Protein AF-A0A7S0U010-F1 (afdb_monomer_lite)

Structure (mmCIF, N/CA/C/O backbone):
data_AF-A0A7S0U010-F1
#
_entry.id   AF-A0A7S0U010-F1
#
loop_
_atom_site.group_PDB
_atom_site.id
_atom_site.type_symbol
_atom_site.label_atom_id
_atom_site.label_alt_id
_atom_site.label_comp_id
_atom_site.label_asym_id
_atom_site.label_entity_id
_atom_site.label_seq_id
_atom_site.pdbx_PDB_ins_code
_atom_site.Cartn_x
_atom_site.Cartn_y
_atom_site.Cartn_z
_atom_site.occupancy
_atom_site.B_iso_or_equiv
_atom_site.auth_seq_id
_atom_site.auth_comp_id
_atom_site.auth_asym_id
_atom_site.auth_atom_id
_atom_site.pdbx_PDB_model_num
ATOM 1 N N . GLY A 1 1 ? 48.429 -57.432 51.592 1.00 36.28 1 GLY A N 1
ATOM 2 C CA . GLY A 1 1 ? 49.571 -57.372 50.665 1.00 36.28 1 GLY A CA 1
ATOM 3 C C . GLY A 1 1 ? 49.463 -58.534 49.709 1.00 36.28 1 GLY A C 1
ATOM 4 O O . GLY A 1 1 ? 49.098 -59.611 50.158 1.00 36.28 1 GLY A O 1
ATOM 5 N N . GLY A 1 2 ? 49.712 -58.303 48.426 1.00 35.59 2 GLY A N 1
ATOM 6 C CA . GLY A 1 2 ? 49.646 -59.336 47.394 1.00 35.59 2 GLY A CA 1
ATOM 7 C C . GLY A 1 2 ? 49.390 -58.705 46.038 1.00 35.59 2 GLY A C 1
ATOM 8 O O . GLY A 1 2 ? 48.241 -58.527 45.657 1.00 35.59 2 GLY A O 1
ATOM 9 N N . GLU A 1 3 ? 50.471 -58.278 45.397 1.00 39.59 3 GLU A N 1
ATOM 10 C CA . GLU A 1 3 ? 50.516 -57.457 44.191 1.00 39.59 3 GLU A CA 1
ATOM 11 C C . GLU A 1 3 ? 50.076 -58.230 42.941 1.00 39.59 3 GLU A C 1
ATOM 13 O O . GLU A 1 3 ? 50.337 -59.424 42.789 1.00 39.59 3 GLU A O 1
ATOM 18 N N . GLY A 1 4 ? 49.368 -57.521 42.060 1.00 35.91 4 GLY A N 1
ATOM 19 C CA . GLY A 1 4 ? 48.800 -58.050 40.830 1.00 35.91 4 GLY A CA 1
ATOM 20 C C . GLY A 1 4 ? 49.820 -58.155 39.698 1.00 35.91 4 GLY A C 1
ATOM 21 O O . GLY A 1 4 ? 50.650 -57.277 39.488 1.00 35.91 4 GLY A O 1
ATOM 22 N N . THR A 1 5 ? 49.699 -59.228 38.929 1.00 46.06 5 THR A N 1
ATOM 23 C CA . THR A 1 5 ? 50.134 -59.308 37.527 1.00 46.06 5 THR A CA 1
ATOM 24 C C . THR A 1 5 ? 48.929 -58.966 36.650 1.00 46.06 5 THR A C 1
ATOM 26 O O . THR A 1 5 ? 47.799 -59.247 37.065 1.00 46.06 5 THR A O 1
ATOM 29 N N . PRO A 1 6 ? 49.106 -58.312 35.485 1.00 50.16 6 PRO A N 1
ATOM 30 C CA . PRO A 1 6 ? 49.258 -59.074 34.227 1.00 50.16 6 PRO A CA 1
ATOM 31 C C . PRO A 1 6 ? 50.138 -58.339 33.159 1.00 50.16 6 PRO A C 1
ATOM 33 O O . PRO A 1 6 ? 50.257 -57.123 33.194 1.00 50.16 6 PRO A O 1
ATOM 36 N N . ILE A 1 7 ? 50.970 -58.980 32.316 1.00 43.75 7 ILE A N 1
ATOM 37 C CA . ILE A 1 7 ? 50.743 -59.795 31.086 1.00 43.75 7 ILE A CA 1
ATOM 38 C C . ILE A 1 7 ? 51.233 -59.054 29.807 1.00 43.75 7 ILE A C 1
ATOM 40 O O . ILE A 1 7 ? 50.862 -57.916 29.555 1.00 43.75 7 ILE A O 1
ATOM 44 N N . LEU A 1 8 ? 51.992 -59.809 28.992 1.00 34.66 8 LEU A N 1
ATOM 45 C CA . LEU A 1 8 ? 52.259 -59.741 27.535 1.00 34.66 8 LEU A CA 1
ATOM 46 C C . LEU A 1 8 ? 53.030 -58.561 26.900 1.00 34.66 8 LEU A C 1
ATOM 48 O O 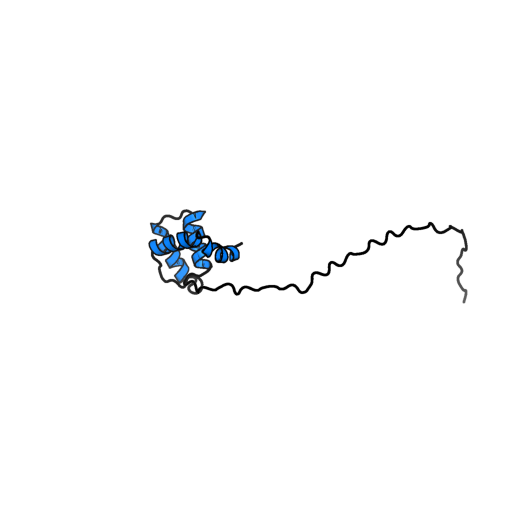. LEU A 1 8 ? 52.489 -57.514 26.568 1.00 34.66 8 LEU A O 1
ATOM 52 N N . HIS A 1 9 ? 54.272 -58.866 26.521 1.00 37.78 9 HIS A N 1
ATOM 53 C CA . HIS A 1 9 ? 54.963 -58.412 25.304 1.00 37.78 9 HIS A CA 1
ATOM 54 C C . HIS A 1 9 ? 55.102 -59.669 24.412 1.00 37.78 9 HIS A C 1
ATOM 56 O O . HIS A 1 9 ? 55.203 -60.764 24.954 1.00 37.78 9 HIS A O 1
ATOM 62 N N . GLN A 1 10 ? 55.125 -59.688 23.084 1.00 39.09 10 GLN A N 1
ATOM 63 C CA . GLN A 1 10 ? 55.278 -58.702 22.020 1.00 39.09 10 GLN A CA 1
ATOM 64 C C . GLN A 1 10 ? 54.933 -59.466 20.725 1.00 39.09 10 GLN A C 1
ATOM 66 O O . GLN A 1 10 ? 55.329 -60.622 20.578 1.00 39.09 10 GLN A O 1
ATOM 71 N N . ALA A 1 11 ? 54.261 -58.831 19.770 1.00 41.25 11 ALA A N 1
ATOM 72 C CA . ALA A 1 11 ? 54.282 -59.269 18.377 1.00 41.25 11 ALA A CA 1
ATOM 73 C C . ALA A 1 11 ? 54.508 -58.028 17.511 1.00 41.25 11 ALA A C 1
ATOM 75 O O . ALA A 1 11 ? 53.686 -57.113 17.483 1.00 41.25 11 ALA A O 1
ATOM 76 N N . GLU A 1 12 ? 55.676 -57.975 16.878 1.00 40.72 12 GLU A N 1
ATOM 77 C CA . GLU A 1 12 ? 56.089 -56.913 15.969 1.00 40.72 12 GLU A CA 1
ATOM 78 C C . GLU A 1 12 ? 55.143 -56.807 14.766 1.00 40.72 12 GLU A C 1
ATOM 80 O O . GLU A 1 12 ? 54.797 -57.797 14.123 1.00 40.72 12 GLU A O 1
ATOM 85 N N . SER A 1 13 ? 54.770 -55.580 14.410 1.00 45.56 13 SER A N 1
ATOM 86 C CA . SER A 1 13 ? 54.189 -55.254 13.108 1.00 45.56 13 SER A CA 1
ATOM 87 C C . SER A 1 13 ? 54.831 -53.965 12.605 1.00 45.56 13 SER A C 1
ATOM 89 O O . SER A 1 13 ? 54.788 -52.924 13.257 1.00 45.56 13 SER A O 1
ATOM 91 N N . LYS A 1 14 ? 55.501 -54.076 11.456 1.00 47.94 14 LYS A N 1
ATOM 92 C CA . LYS A 1 14 ? 56.252 -53.010 10.779 1.00 47.94 14 LYS A CA 1
ATOM 93 C C . LYS A 1 14 ? 55.309 -51.857 10.388 1.00 47.94 14 LYS A C 1
ATOM 95 O O . LYS A 1 14 ? 54.218 -52.138 9.892 1.00 47.94 14 LYS A O 1
ATOM 100 N N . PRO A 1 15 ? 55.705 -50.578 10.530 1.00 45.38 15 PRO A N 1
ATOM 101 C CA . PRO A 1 15 ? 54.828 -49.467 10.186 1.00 45.38 15 PRO A CA 1
ATOM 102 C C . PRO A 1 15 ? 54.731 -49.276 8.666 1.00 45.38 15 PRO A C 1
ATOM 104 O O . PRO A 1 15 ? 55.730 -49.144 7.954 1.00 45.38 15 PRO A O 1
ATOM 107 N N . VAL A 1 16 ? 53.490 -49.253 8.183 1.00 48.34 16 VAL A N 1
ATOM 108 C CA . VAL A 1 16 ? 53.094 -48.913 6.814 1.00 48.34 16 VAL A CA 1
ATOM 109 C C . VAL A 1 16 ? 53.415 -47.438 6.557 1.00 48.34 16 VAL A C 1
ATOM 111 O O . VAL A 1 16 ? 53.065 -46.565 7.350 1.00 48.34 16 VAL A O 1
ATOM 114 N N . LYS A 1 17 ? 54.084 -47.139 5.438 1.00 46.91 17 LYS A N 1
ATOM 115 C CA . LYS A 1 17 ? 54.326 -45.764 4.981 1.00 46.91 17 LYS A CA 1
ATOM 116 C C . LYS A 1 17 ? 52.993 -45.132 4.570 1.00 46.91 17 LYS A C 1
ATOM 118 O O . LYS A 1 17 ? 52.531 -45.337 3.452 1.00 46.91 17 LYS A O 1
ATOM 123 N N . HIS A 1 18 ? 52.378 -44.362 5.462 1.00 44.91 18 HIS A N 1
ATOM 124 C CA . HIS A 1 18 ? 51.249 -43.505 5.110 1.00 44.91 18 HIS A CA 1
ATOM 125 C C . HIS A 1 18 ? 51.753 -42.331 4.261 1.00 44.91 18 HIS A C 1
ATOM 127 O O . HIS A 1 18 ? 52.410 -41.421 4.765 1.00 44.91 18 HIS A O 1
ATOM 133 N N . HIS A 1 19 ? 51.433 -42.346 2.967 1.00 41.84 19 HIS A N 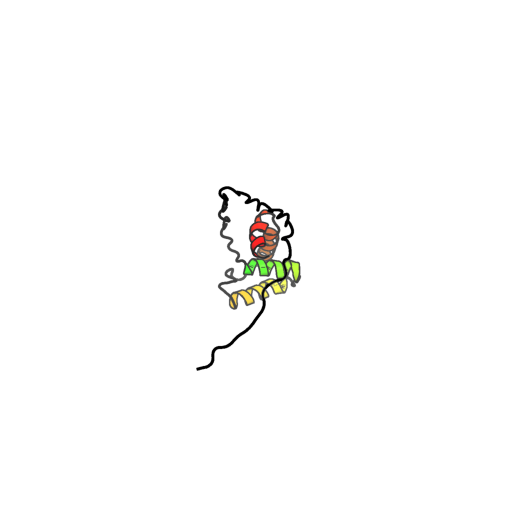1
ATOM 134 C CA . HIS A 1 19 ? 51.456 -41.155 2.122 1.00 41.84 19 HIS A CA 1
ATOM 135 C C . HIS A 1 19 ? 50.399 -40.179 2.664 1.00 41.84 19 HIS A C 1
ATOM 137 O O . HIS A 1 19 ? 49.222 -4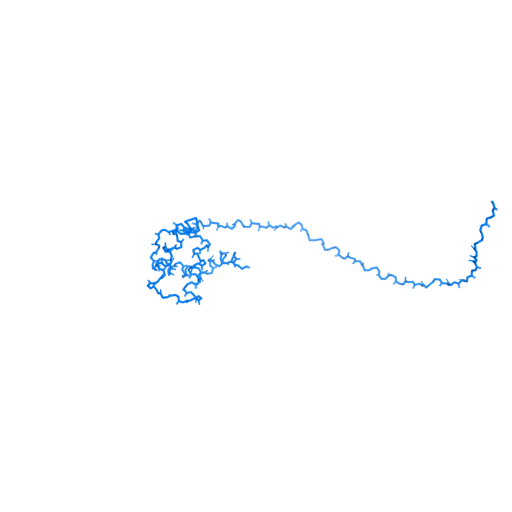0.263 2.326 1.00 41.84 19 HIS A O 1
ATOM 143 N N . HIS A 1 20 ? 50.806 -39.278 3.559 1.00 40.25 20 HIS A N 1
ATOM 144 C CA . HIS A 1 20 ? 50.004 -38.114 3.923 1.00 40.25 20 HIS A CA 1
ATOM 145 C C . HIS A 1 20 ? 50.063 -37.131 2.750 1.00 40.25 20 HIS A C 1
ATOM 147 O O . HIS A 1 20 ? 50.995 -36.333 2.629 1.00 40.25 20 HIS A O 1
ATOM 153 N N . SER A 1 21 ? 49.072 -37.204 1.863 1.00 45.06 21 SER A N 1
ATOM 154 C CA . SER A 1 21 ? 48.729 -36.088 0.986 1.00 45.06 21 SER A CA 1
ATOM 155 C C . SER A 1 21 ? 48.273 -34.942 1.882 1.00 45.06 21 SER A C 1
ATOM 157 O O . SER A 1 21 ? 47.129 -34.882 2.312 1.00 45.06 21 SER A O 1
ATOM 159 N N . ARG A 1 22 ? 49.216 -34.072 2.245 1.00 49.25 22 ARG A N 1
ATOM 160 C CA . ARG A 1 22 ? 48.955 -32.834 2.974 1.00 49.25 22 ARG A CA 1
ATOM 161 C C . ARG A 1 22 ? 48.204 -31.912 2.016 1.00 49.25 22 ARG A C 1
ATOM 163 O O . ARG A 1 22 ? 48.835 -31.191 1.243 1.00 49.25 22 ARG A O 1
ATOM 170 N N . GLU A 1 23 ? 46.876 -31.996 2.013 1.00 51.72 23 GLU A N 1
ATOM 171 C CA . GLU A 1 23 ? 46.017 -30.990 1.392 1.00 51.72 23 GLU A CA 1
ATOM 172 C C . GLU A 1 23 ? 46.390 -29.646 2.014 1.00 51.72 23 GLU A C 1
ATOM 174 O O . GLU A 1 23 ? 46.145 -29.373 3.186 1.00 51.72 23 GLU A O 1
ATOM 179 N N . ARG A 1 24 ? 47.129 -28.840 1.251 1.00 52.09 24 ARG A N 1
ATOM 180 C CA . ARG A 1 24 ? 47.420 -27.465 1.628 1.00 52.09 24 ARG A CA 1
ATOM 181 C C . ARG A 1 24 ? 46.097 -26.724 1.525 1.00 52.09 24 ARG A C 1
ATOM 183 O O . ARG A 1 24 ? 45.663 -26.439 0.410 1.00 52.09 24 ARG A O 1
ATOM 190 N N . GLU A 1 25 ? 45.475 -26.435 2.663 1.00 51.84 25 GLU A N 1
ATOM 191 C CA . GLU A 1 25 ? 44.412 -25.439 2.760 1.00 51.84 25 GLU A CA 1
ATOM 192 C C . GLU A 1 25 ? 44.922 -24.157 2.095 1.00 51.84 25 GLU A C 1
ATOM 194 O O . GLU A 1 25 ? 45.829 -23.479 2.584 1.00 51.84 25 GLU A O 1
ATOM 199 N N . LYS A 1 26 ? 44.408 -23.874 0.896 1.00 59.91 26 LYS A N 1
ATOM 200 C CA . LYS A 1 26 ? 44.671 -22.616 0.211 1.00 59.91 26 LYS A CA 1
ATOM 201 C C . LYS A 1 26 ? 43.837 -21.564 0.926 1.00 59.91 26 LYS A C 1
ATOM 203 O O . LYS A 1 26 ? 42.675 -21.371 0.590 1.00 59.91 26 LYS A O 1
ATOM 208 N N . HIS A 1 27 ? 44.426 -20.909 1.922 1.00 52.12 27 HIS A N 1
ATOM 209 C CA . HIS A 1 27 ? 43.903 -19.645 2.422 1.00 52.12 27 HIS A CA 1
ATOM 210 C C . HIS A 1 27 ? 43.862 -18.666 1.246 1.00 52.12 27 HIS A C 1
ATOM 212 O O . HIS A 1 27 ? 44.900 -18.273 0.713 1.00 52.12 27 HIS A O 1
ATOM 218 N N . ILE A 1 28 ? 42.654 -18.345 0.791 1.00 64.38 28 ILE A N 1
ATOM 219 C CA . ILE A 1 28 ? 42.438 -17.278 -0.177 1.00 64.38 28 ILE A CA 1
ATOM 220 C C . ILE A 1 28 ? 42.512 -15.984 0.626 1.00 64.38 28 ILE A C 1
ATOM 222 O O . ILE A 1 28 ? 41.631 -15.709 1.438 1.00 64.38 28 ILE A O 1
ATOM 226 N N . ASP A 1 29 ? 43.585 -15.224 0.427 1.00 57.59 29 ASP A N 1
ATOM 227 C CA . ASP A 1 29 ? 43.726 -13.883 0.984 1.00 57.59 29 ASP A CA 1
ATOM 228 C C . ASP A 1 29 ? 42.811 -12.941 0.191 1.00 57.59 29 ASP A C 1
ATOM 230 O O . ASP A 1 29 ? 43.183 -12.349 -0.825 1.00 57.59 29 ASP A O 1
ATOM 234 N N . LEU A 1 30 ? 41.541 -12.912 0.592 1.00 57.84 30 LEU A N 1
ATOM 235 C CA . LEU A 1 30 ? 40.589 -11.913 0.142 1.00 57.84 30 LEU A CA 1
ATOM 236 C C . LEU A 1 30 ? 40.991 -10.622 0.853 1.00 57.84 30 LEU A C 1
ATOM 238 O O . LEU A 1 30 ? 40.575 -10.394 1.987 1.00 57.84 30 LEU A O 1
ATOM 242 N N . GLY A 1 31 ? 41.854 -9.828 0.207 1.00 61.03 31 GLY A N 1
ATOM 243 C CA . GLY A 1 31 ? 42.294 -8.520 0.701 1.00 61.03 31 GLY A CA 1
ATOM 244 C C . GLY A 1 31 ? 41.125 -7.660 1.211 1.00 61.03 31 GLY A C 1
ATOM 245 O O . GLY A 1 31 ? 39.968 -7.981 0.942 1.00 61.03 31 GLY A O 1
ATOM 246 N N . PRO A 1 32 ? 41.400 -6.568 1.950 1.00 61.53 32 PRO A N 1
ATOM 247 C CA . PRO A 1 32 ? 40.406 -5.868 2.762 1.00 61.53 32 PRO A CA 1
ATOM 248 C C . PRO A 1 32 ? 39.101 -5.667 1.995 1.00 61.53 32 PRO A C 1
ATOM 250 O O . PRO A 1 32 ? 39.069 -4.982 0.968 1.00 61.53 32 PRO A O 1
ATOM 253 N N . LEU A 1 33 ? 38.046 -6.329 2.482 1.00 56.16 33 LEU A N 1
ATOM 254 C CA . LEU A 1 33 ? 36.722 -6.306 1.883 1.00 56.16 33 LEU A CA 1
ATOM 255 C C . LEU A 1 33 ? 36.232 -4.859 1.932 1.00 56.16 33 LEU A C 1
ATOM 257 O O . LEU A 1 33 ? 35.775 -4.373 2.965 1.00 56.16 33 LEU A O 1
ATOM 261 N N . ASN A 1 34 ? 36.388 -4.149 0.818 1.00 46.78 34 ASN A N 1
ATOM 262 C CA . ASN A 1 34 ? 35.944 -2.773 0.681 1.00 46.78 34 ASN A CA 1
ATOM 263 C C . ASN A 1 34 ? 34.430 -2.805 0.457 1.00 46.78 34 ASN A C 1
ATOM 265 O O . ASN A 1 34 ? 33.936 -2.685 -0.664 1.00 46.78 34 ASN A O 1
ATOM 269 N N . VAL A 1 35 ? 33.693 -3.061 1.540 1.00 51.81 35 VAL A N 1
ATOM 270 C CA . VAL A 1 35 ? 32.236 -2.989 1.559 1.00 51.81 35 VAL A CA 1
ATOM 271 C C . VAL A 1 35 ? 31.881 -1.518 1.412 1.00 51.81 35 VAL A C 1
ATOM 273 O O . VAL A 1 35 ? 31.900 -0.751 2.373 1.00 51.81 35 VAL A O 1
ATOM 276 N N . ARG A 1 36 ? 31.593 -1.104 0.179 1.00 48.19 36 ARG A N 1
ATOM 277 C CA . ARG A 1 36 ? 30.904 0.158 -0.063 1.00 48.19 36 ARG A CA 1
ATOM 278 C C . ARG A 1 36 ? 29.472 -0.038 0.407 1.00 48.19 36 ARG A C 1
ATOM 280 O O . ARG A 1 36 ? 28.649 -0.591 -0.313 1.00 48.19 36 ARG A O 1
ATOM 287 N N . ILE A 1 37 ? 29.215 0.356 1.648 1.00 54.91 37 ILE A N 1
ATOM 288 C CA . ILE A 1 37 ? 27.857 0.581 2.124 1.00 54.91 37 ILE A CA 1
ATOM 289 C C . ILE A 1 37 ? 27.410 1.848 1.403 1.00 54.91 37 ILE A C 1
ATOM 291 O O . ILE A 1 37 ? 27.705 2.959 1.836 1.00 54.91 37 ILE A O 1
ATOM 295 N N . GLU A 1 38 ? 26.803 1.683 0.232 1.00 47.22 38 GLU A N 1
ATOM 296 C CA . GLU A 1 38 ? 25.987 2.750 -0.327 1.00 47.22 38 GLU A CA 1
ATOM 297 C C . GLU A 1 38 ? 24.865 2.966 0.687 1.00 47.22 38 GLU A C 1
ATOM 299 O O . GLU A 1 38 ? 24.095 2.043 0.965 1.00 47.22 38 GLU A O 1
ATOM 304 N N . GLU A 1 39 ? 24.836 4.141 1.323 1.00 47.31 39 GLU A N 1
ATOM 305 C CA . GLU A 1 39 ? 23.674 4.562 2.095 1.00 47.31 39 GLU A CA 1
ATOM 306 C C . GLU A 1 39 ? 22.476 4.392 1.169 1.00 47.31 39 GLU A C 1
ATOM 308 O O . GLU A 1 39 ? 22.372 5.076 0.147 1.00 47.31 39 GLU A O 1
ATOM 313 N N . LEU A 1 40 ? 21.612 3.420 1.486 1.00 49.41 40 LEU A N 1
ATOM 314 C CA . LEU A 1 40 ? 20.302 3.317 0.869 1.00 49.41 40 LEU A CA 1
ATOM 315 C C . LEU A 1 40 ? 19.707 4.703 1.019 1.00 49.41 40 LEU A C 1
ATOM 317 O O . LEU A 1 40 ? 19.434 5.132 2.139 1.00 49.41 40 LEU A O 1
ATOM 321 N N . SER A 1 41 ? 19.598 5.418 -0.098 1.00 44.66 41 SER A N 1
ATOM 322 C CA . SER A 1 41 ? 18.921 6.694 -0.137 1.00 44.66 41 SER A CA 1
ATOM 323 C C . SER A 1 41 ? 17.504 6.400 0.317 1.00 44.66 41 SER A C 1
ATOM 325 O O . SER A 1 41 ? 16.664 5.923 -0.448 1.00 44.66 41 SER A O 1
ATOM 327 N N . VAL A 1 42 ? 17.263 6.620 1.609 1.00 51.41 42 VAL A N 1
ATOM 328 C CA . VAL A 1 42 ? 15.943 6.762 2.188 1.00 51.41 42 VAL A CA 1
ATOM 329 C C . VAL A 1 42 ? 15.454 8.084 1.620 1.00 51.41 42 VAL A C 1
ATOM 331 O O . VAL A 1 42 ? 15.407 9.102 2.301 1.00 51.41 42 VAL A O 1
ATOM 334 N N . ILE A 1 43 ? 15.147 8.097 0.321 1.00 51.28 43 ILE A N 1
ATOM 335 C CA . ILE A 1 43 ? 14.205 9.052 -0.229 1.00 51.28 43 ILE A CA 1
ATOM 336 C C . ILE A 1 43 ? 12.992 8.809 0.649 1.00 51.28 43 ILE A C 1
ATOM 338 O O . ILE A 1 43 ? 12.410 7.723 0.588 1.00 51.28 43 ILE A O 1
ATOM 342 N N . GLY A 1 44 ? 12.758 9.732 1.585 1.00 56.59 44 GLY A N 1
ATOM 343 C CA . GLY A 1 44 ? 11.746 9.626 2.623 1.00 56.59 44 GLY A CA 1
ATOM 344 C C . GLY A 1 44 ? 10.401 9.482 1.947 1.00 56.59 44 GLY A C 1
ATOM 345 O O . GLY A 1 44 ? 9.747 10.468 1.629 1.00 56.59 44 GLY A O 1
ATOM 346 N N . SER A 1 45 ? 10.044 8.243 1.630 1.00 69.06 45 SER A N 1
ATOM 347 C CA . SER A 1 45 ? 8.769 7.933 1.035 1.00 69.06 45 SER A CA 1
ATOM 348 C C . SER A 1 45 ? 7.754 8.221 2.118 1.00 69.06 45 SER A C 1
ATOM 350 O O . SER A 1 45 ? 7.867 7.708 3.228 1.00 69.06 45 SER A O 1
ATOM 352 N N . GLU A 1 46 ? 6.770 9.045 1.790 1.00 84.06 46 GLU A N 1
ATOM 353 C CA . GLU A 1 46 ? 5.622 9.264 2.666 1.00 84.06 46 GLU A CA 1
ATOM 354 C C . GLU A 1 46 ? 4.810 7.982 2.888 1.00 84.06 46 GLU A C 1
ATOM 356 O O . GLU A 1 46 ? 3.915 7.971 3.727 1.00 84.06 46 GLU A O 1
ATOM 361 N N . TRP A 1 47 ? 5.085 6.943 2.093 1.00 88.69 47 TRP A N 1
ATOM 362 C CA . TRP A 1 47 ? 4.486 5.628 2.206 1.00 88.69 47 TRP A CA 1
ATOM 363 C C . TRP A 1 47 ? 5.329 4.734 3.115 1.00 88.69 47 TRP A C 1
ATOM 365 O O . TRP A 1 47 ? 6.562 4.733 3.026 1.00 88.69 47 TRP A O 1
ATOM 375 N N . THR A 1 48 ? 4.689 3.940 3.964 1.00 89.25 48 THR A N 1
ATOM 376 C CA . THR A 1 48 ? 5.345 2.901 4.772 1.00 89.25 48 THR A CA 1
ATOM 377 C C . THR A 1 48 ? 5.506 1.599 3.988 1.00 89.25 48 THR A C 1
ATOM 379 O O . THR A 1 48 ? 4.994 1.439 2.878 1.00 89.25 48 THR A O 1
ATOM 382 N N . ILE A 1 49 ? 6.244 0.649 4.564 1.00 87.56 49 ILE A N 1
ATOM 383 C CA . ILE A 1 49 ? 6.377 -0.702 4.005 1.00 87.56 49 ILE A CA 1
ATOM 384 C C . ILE A 1 49 ? 5.014 -1.406 4.026 1.00 87.56 49 ILE A C 1
ATOM 386 O O . ILE A 1 49 ? 4.641 -2.083 3.070 1.00 87.56 49 ILE A O 1
ATOM 390 N N . GLU A 1 50 ? 4.243 -1.231 5.095 1.00 90.25 50 GLU A N 1
ATOM 391 C CA . GLU A 1 50 ? 2.922 -1.825 5.257 1.00 90.25 50 GLU A CA 1
ATOM 392 C C . GLU A 1 50 ? 1.917 -1.280 4.243 1.00 90.25 50 GLU A C 1
ATOM 394 O O . GLU A 1 50 ? 1.119 -2.050 3.703 1.00 90.25 50 GLU A O 1
ATOM 399 N N . GLU A 1 51 ? 1.973 0.015 3.935 1.00 92.12 51 GLU A N 1
ATOM 400 C CA . GLU A 1 51 ? 1.126 0.610 2.905 1.00 92.12 51 GLU A CA 1
ATOM 401 C C . GLU A 1 51 ? 1.509 0.108 1.503 1.00 92.12 51 GLU A C 1
ATOM 403 O O . GLU A 1 51 ? 0.625 -0.263 0.729 1.00 92.12 51 GLU A O 1
ATOM 408 N N . ASP A 1 52 ? 2.805 -0.013 1.196 1.00 90.94 52 ASP A N 1
ATOM 409 C CA . ASP A 1 52 ? 3.271 -0.599 -0.069 1.00 90.94 52 ASP A CA 1
ATOM 410 C C . ASP A 1 52 ? 2.801 -2.059 -0.215 1.00 90.94 52 ASP A C 1
ATOM 412 O O . ASP A 1 52 ? 2.261 -2.463 -1.249 1.00 90.94 52 ASP A O 1
ATOM 416 N N . MET A 1 53 ? 2.918 -2.845 0.859 1.00 89.44 53 MET A N 1
ATOM 417 C CA . MET A 1 53 ? 2.434 -4.227 0.909 1.00 89.44 53 MET A CA 1
ATOM 418 C C . MET A 1 53 ? 0.922 -4.325 0.754 1.00 89.44 53 MET A C 1
ATOM 420 O O . MET A 1 53 ? 0.417 -5.257 0.120 1.00 89.44 53 MET A O 1
ATOM 424 N N . PHE A 1 54 ? 0.180 -3.383 1.331 1.00 92.75 54 PHE A N 1
ATOM 425 C CA . PHE A 1 54 ? -1.260 -3.305 1.148 1.00 92.75 54 PHE A CA 1
ATOM 426 C C . PHE A 1 54 ? -1.605 -3.084 -0.325 1.00 92.75 54 PHE A C 1
ATOM 428 O O . PHE A 1 54 ? -2.436 -3.821 -0.863 1.00 92.75 54 PHE A O 1
ATOM 435 N N . VAL A 1 55 ? -0.954 -2.114 -0.966 1.00 91.81 55 VAL A N 1
ATOM 436 C CA . VAL A 1 55 ? -1.169 -1.746 -2.367 1.00 91.81 55 VAL A CA 1
ATOM 437 C C . VAL A 1 55 ? -0.887 -2.942 -3.284 1.00 91.81 55 VAL A C 1
ATOM 439 O O . VAL A 1 55 ? -1.777 -3.356 -4.029 1.00 91.81 55 VAL A O 1
ATOM 442 N N . ILE A 1 56 ? 0.277 -3.584 -3.141 1.00 90.19 56 ILE A N 1
ATOM 443 C CA . ILE A 1 56 ? 0.657 -4.790 -3.899 1.00 90.19 56 ILE A CA 1
ATOM 444 C C . ILE A 1 56 ? -0.361 -5.912 -3.686 1.00 90.19 56 ILE A C 1
ATOM 446 O O . ILE A 1 56 ? -0.927 -6.460 -4.633 1.00 90.19 56 ILE A O 1
ATOM 450 N N . ARG A 1 57 ? -0.669 -6.235 -2.424 1.00 90.44 57 ARG A N 1
ATOM 451 C CA . ARG A 1 57 ? -1.576 -7.341 -2.106 1.00 90.44 57 ARG A CA 1
ATOM 452 C C . ARG A 1 57 ? -2.965 -7.133 -2.702 1.00 90.44 57 ARG A C 1
ATOM 454 O O . ARG A 1 57 ? -3.563 -8.100 -3.161 1.00 90.44 57 ARG A O 1
ATOM 461 N N . HIS A 1 58 ? -3.513 -5.923 -2.655 1.00 91.38 58 HIS A N 1
ATOM 462 C CA . HIS A 1 58 ? -4.911 -5.701 -3.025 1.00 91.38 58 HIS A CA 1
ATOM 463 C C . HIS A 1 58 ? -5.102 -5.370 -4.504 1.00 91.38 58 HIS A C 1
ATOM 465 O O . HIS A 1 58 ? -6.167 -5.695 -5.026 1.00 91.38 58 HIS A O 1
ATOM 471 N N . LEU A 1 59 ? -4.113 -4.776 -5.176 1.00 88.44 59 LEU A N 1
ATOM 472 C CA . LEU A 1 59 ? -4.213 -4.425 -6.595 1.00 88.44 59 LEU A CA 1
ATOM 473 C C . LEU A 1 59 ? -3.605 -5.481 -7.526 1.00 88.44 59 LEU A C 1
ATOM 475 O O . LEU A 1 59 ? -4.148 -5.682 -8.608 1.00 88.44 59 LEU A O 1
ATOM 479 N N . GLU A 1 60 ? -2.570 -6.206 -7.099 1.00 86.62 60 GLU A N 1
ATOM 480 C CA . GLU A 1 60 ? -1.954 -7.274 -7.901 1.00 86.62 60 GLU A CA 1
ATOM 481 C C . GLU A 1 60 ? -2.483 -8.658 -7.521 1.00 86.62 60 GLU A C 1
ATOM 483 O O . GLU A 1 60 ? -3.025 -9.376 -8.357 1.00 86.62 60 GLU A O 1
ATOM 488 N N . VAL A 1 61 ? -2.358 -9.035 -6.243 1.00 83.88 61 VAL A N 1
ATOM 489 C CA . VAL A 1 61 ? -2.537 -10.435 -5.817 1.00 83.88 61 VAL A CA 1
ATOM 490 C C . VAL A 1 61 ? -4.006 -10.805 -5.615 1.00 83.88 61 VAL A C 1
ATOM 492 O O . VAL A 1 61 ? -4.487 -11.804 -6.141 1.00 83.88 61 VAL A O 1
ATOM 495 N N . LEU A 1 62 ? -4.727 -10.026 -4.808 1.00 84.12 62 LEU A N 1
ATOM 496 C CA . LEU A 1 62 ? -6.105 -10.326 -4.411 1.00 84.12 62 LEU A CA 1
ATOM 497 C C . LEU A 1 62 ? -7.152 -9.704 -5.339 1.00 84.12 62 LEU A C 1
ATOM 499 O O . LEU A 1 62 ? -8.333 -9.999 -5.162 1.00 84.12 62 LEU A O 1
ATOM 503 N N . ALA A 1 63 ? -6.744 -8.835 -6.274 1.00 82.25 63 ALA A N 1
ATOM 504 C CA . ALA A 1 63 ? -7.628 -8.111 -7.194 1.00 82.25 63 ALA A CA 1
ATOM 505 C C . ALA A 1 63 ? -8.901 -7.589 -6.494 1.00 82.25 63 ALA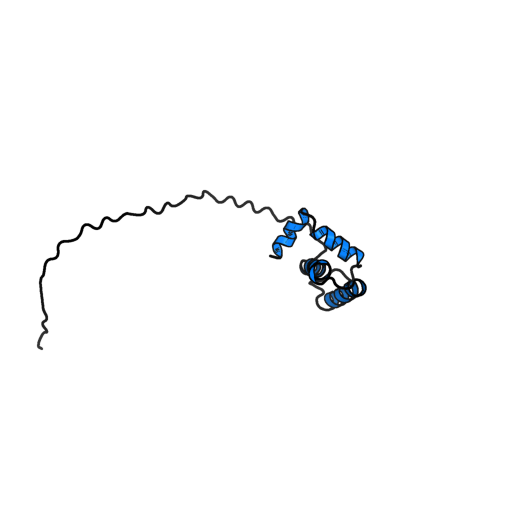 A C 1
ATOM 507 O O . ALA A 1 63 ? -10.041 -7.931 -6.821 1.00 82.25 63 ALA A O 1
ATOM 508 N N . THR A 1 64 ? -8.700 -6.797 -5.444 1.00 86.38 64 THR A N 1
ATOM 509 C CA . THR A 1 64 ? -9.775 -6.337 -4.567 1.00 86.38 64 THR A CA 1
ATOM 510 C C . THR A 1 64 ? -10.699 -5.382 -5.319 1.00 86.38 64 THR A C 1
ATOM 512 O O . THR A 1 64 ? -10.218 -4.476 -5.999 1.00 86.38 64 THR A O 1
ATOM 515 N N . PRO A 1 65 ? -12.035 -5.505 -5.178 1.00 85.50 65 PRO A N 1
ATOM 516 C CA . PRO A 1 65 ? -12.951 -4.564 -5.802 1.00 85.50 65 PRO A CA 1
ATOM 517 C C . PRO A 1 65 ? -12.639 -3.130 -5.379 1.00 85.50 65 PRO A C 1
ATOM 519 O O . PRO A 1 65 ? -12.637 -2.818 -4.190 1.00 85.50 65 PRO A O 1
ATOM 522 N N . VAL A 1 66 ? -12.466 -2.253 -6.364 1.00 78.06 66 VAL A N 1
ATOM 523 C CA . VAL A 1 66 ? -12.116 -0.834 -6.199 1.00 78.06 66 VAL A CA 1
ATOM 524 C C . VAL A 1 66 ? -12.937 -0.131 -5.110 1.00 78.06 66 VAL A C 1
ATOM 526 O O . VAL A 1 66 ? -12.382 0.506 -4.222 1.00 78.06 66 VAL A O 1
ATOM 529 N N . ARG A 1 67 ? -14.262 -0.337 -5.096 1.00 79.38 67 ARG A N 1
ATOM 530 C CA . ARG A 1 67 ? -15.187 0.269 -4.112 1.00 79.38 67 ARG A CA 1
ATOM 531 C C . ARG A 1 67 ? -14.931 -0.155 -2.655 1.00 79.38 67 ARG A C 1
ATOM 533 O O . ARG A 1 67 ? -15.531 0.395 -1.734 1.00 79.38 67 ARG A O 1
ATOM 540 N N . LYS A 1 68 ? -14.108 -1.183 -2.436 1.00 88.56 68 LYS A N 1
ATOM 541 C CA . LYS A 1 68 ? -13.741 -1.698 -1.113 1.00 88.56 68 LYS A CA 1
ATOM 542 C C . LYS A 1 68 ? -12.337 -1.279 -0.687 1.00 88.56 68 LYS A C 1
ATOM 544 O O . LYS A 1 68 ? -12.084 -1.320 0.509 1.00 88.56 68 LYS A O 1
ATOM 549 N N . LEU A 1 69 ? -11.455 -0.878 -1.606 1.00 89.75 69 LEU A N 1
ATOM 550 C CA . LEU A 1 69 ? -10.050 -0.584 -1.298 1.00 89.75 69 LEU A CA 1
ATOM 551 C C . LEU A 1 69 ? -9.901 0.566 -0.300 1.00 89.75 69 LEU A C 1
ATOM 553 O O . LEU A 1 69 ? -9.295 0.375 0.749 1.00 89.75 69 LEU A O 1
ATOM 557 N N . GLU A 1 70 ? -10.525 1.710 -0.574 1.00 90.69 70 GLU A N 1
ATOM 558 C CA . GLU A 1 70 ? -10.475 2.883 0.312 1.00 90.69 70 GLU A CA 1
ATOM 559 C C . GLU A 1 70 ? -11.054 2.557 1.698 1.00 90.69 70 GLU A C 1
ATOM 561 O O . GLU A 1 70 ? -10.469 2.878 2.729 1.00 90.69 70 GLU A O 1
ATOM 566 N N . ASN A 1 71 ? -12.172 1.824 1.734 1.00 91.44 71 ASN A N 1
ATOM 567 C CA . ASN A 1 71 ? -12.807 1.389 2.980 1.00 91.44 71 ASN A CA 1
ATOM 568 C C . ASN A 1 71 ? -11.935 0.405 3.778 1.00 91.44 71 ASN A C 1
ATOM 570 O O . ASN A 1 71 ? -11.886 0.471 5.006 1.00 91.44 71 ASN A O 1
ATOM 574 N N . LEU A 1 72 ? -11.260 -0.528 3.103 1.00 92.88 72 LEU A N 1
ATOM 575 C CA . LEU A 1 72 ? -10.338 -1.469 3.739 1.00 92.88 72 LEU A CA 1
ATOM 576 C C . LEU A 1 72 ? -9.132 -0.737 4.313 1.00 92.88 72 LEU A C 1
ATOM 578 O O . LEU A 1 72 ? -8.793 -0.958 5.475 1.00 92.88 72 LEU A O 1
ATOM 582 N N . TYR A 1 73 ? -8.557 0.176 3.537 1.00 93.25 73 TYR A N 1
ATOM 583 C CA . TYR A 1 73 ? -7.461 1.017 3.980 1.00 93.25 73 TYR A CA 1
ATOM 584 C C . TYR A 1 73 ? -7.858 1.832 5.215 1.00 93.25 73 TYR A C 1
ATOM 586 O O . TYR A 1 73 ? -7.191 1.772 6.244 1.00 93.25 73 TYR A O 1
ATOM 594 N N . ALA A 1 74 ? -8.994 2.533 5.162 1.00 92.00 74 ALA A N 1
ATOM 595 C CA . ALA A 1 74 ? -9.484 3.355 6.268 1.00 92.00 74 ALA A CA 1
ATOM 596 C C . ALA A 1 74 ? -9.739 2.545 7.551 1.00 92.00 74 ALA A C 1
ATOM 598 O O . ALA A 1 74 ? -9.626 3.061 8.662 1.00 92.00 74 ALA A O 1
ATOM 599 N N . ASN A 1 75 ? -10.099 1.266 7.423 1.00 93.19 75 ASN A N 1
ATOM 600 C CA . ASN A 1 75 ? -10.238 0.378 8.573 1.00 93.19 75 ASN A CA 1
ATOM 601 C C . ASN A 1 75 ? -8.883 -0.062 9.140 1.00 93.19 75 ASN A C 1
ATOM 603 O O . ASN A 1 75 ? -8.773 -0.245 10.352 1.00 93.19 75 ASN A O 1
ATOM 607 N N . LEU A 1 76 ? -7.872 -0.252 8.291 1.00 92.00 76 LEU A N 1
ATOM 608 C CA . LEU A 1 76 ? -6.518 -0.608 8.714 1.00 92.00 76 LEU A CA 1
ATOM 609 C C . LEU A 1 76 ? -5.815 0.571 9.382 1.00 92.00 76 LEU A C 1
ATOM 611 O O . LEU A 1 76 ? -5.282 0.387 10.474 1.00 92.00 76 LEU A O 1
ATOM 615 N N . SER A 1 77 ? -5.924 1.780 8.828 1.00 93.25 77 SER A N 1
ATOM 616 C CA . SER A 1 77 ? -5.334 2.985 9.425 1.00 93.25 77 SER A CA 1
ATOM 617 C C . SER A 1 77 ? -5.891 3.307 10.806 1.00 93.25 77 SER A C 1
ATOM 619 O O . SER A 1 77 ? -5.152 3.705 11.698 1.00 93.25 77 SER A O 1
ATOM 621 N N . LYS A 1 78 ? -7.174 3.023 11.053 1.00 92.69 78 LYS A N 1
ATOM 622 C CA . LYS A 1 78 ? -7.764 3.130 12.398 1.00 92.69 78 LYS A CA 1
ATOM 623 C C . LYS A 1 78 ? -7.219 2.099 13.387 1.00 92.69 78 LYS A C 1
ATOM 625 O O . LYS A 1 78 ? -7.163 2.377 14.580 1.00 92.69 78 LYS A O 1
ATOM 630 N N . LYS A 1 79 ? -6.887 0.893 12.918 1.00 92.69 79 LYS A N 1
ATOM 631 C CA . LYS A 1 79 ? -6.396 -0.201 13.772 1.00 92.69 79 LYS A CA 1
ATOM 632 C C . LYS A 1 79 ? -4.897 -0.105 14.030 1.00 92.69 79 LYS A C 1
ATOM 634 O O . LYS A 1 79 ? -4.451 -0.528 15.090 1.00 92.69 79 LYS A O 1
ATOM 639 N N . GLN A 1 80 ? -4.139 0.394 13.057 1.00 92.19 80 GLN A N 1
ATOM 640 C CA . GLN A 1 80 ? -2.680 0.464 13.088 1.00 92.19 80 GLN A CA 1
ATOM 641 C C . GLN A 1 80 ? -2.198 1.816 12.529 1.00 92.19 80 GLN A C 1
ATOM 643 O O . GLN A 1 80 ? -1.640 1.856 11.433 1.00 92.19 80 GLN A O 1
ATOM 648 N N . PRO A 1 81 ? -2.405 2.927 13.261 1.00 90.00 81 PRO A N 1
ATOM 649 C CA . PRO A 1 81 ? -2.075 4.268 12.768 1.00 90.00 81 PRO A CA 1
ATOM 650 C C . PRO A 1 81 ? -0.585 4.462 12.462 1.00 90.00 81 PRO A C 1
ATOM 652 O O . PRO A 1 81 ? -0.241 5.171 11.529 1.00 90.00 81 PRO A O 1
ATOM 655 N N . GLU A 1 82 ? 0.288 3.797 13.223 1.00 89.12 82 GLU A N 1
ATOM 656 C CA . GLU A 1 82 ? 1.748 3.837 13.045 1.00 89.12 82 GLU A CA 1
ATOM 657 C C . GLU A 1 82 ? 2.188 3.185 11.721 1.00 89.12 82 GLU A C 1
ATOM 659 O O . GLU A 1 82 ? 3.117 3.647 11.069 1.00 89.12 82 GLU A O 1
ATOM 664 N N . ALA A 1 83 ? 1.506 2.108 11.317 1.00 87.12 83 ALA A N 1
ATOM 665 C CA . ALA A 1 83 ? 1.821 1.356 10.102 1.00 87.12 83 ALA A CA 1
ATOM 666 C C . ALA A 1 83 ? 1.157 1.949 8.852 1.00 87.12 83 ALA A C 1
ATOM 668 O O . ALA A 1 83 ? 1.654 1.767 7.748 1.00 87.12 83 ALA A O 1
ATOM 669 N N . TYR A 1 84 ? 0.041 2.656 9.021 1.00 91.62 84 TYR A N 1
ATOM 670 C CA . TYR A 1 84 ? -0.722 3.284 7.941 1.00 91.62 84 TYR A CA 1
ATOM 671 C C . TYR A 1 84 ? -0.939 4.773 8.257 1.00 91.62 84 TYR A C 1
ATOM 673 O O . TYR A 1 84 ? -2.073 5.181 8.548 1.00 91.62 84 TYR A O 1
ATOM 681 N N . PRO A 1 85 ? 0.138 5.581 8.261 1.00 88.81 85 PRO A N 1
ATOM 682 C CA . PRO A 1 85 ? 0.084 6.992 8.623 1.00 88.81 85 PRO A CA 1
ATOM 683 C C . PRO A 1 85 ? -0.700 7.847 7.622 1.00 88.81 85 PRO A C 1
ATOM 685 O O . PRO A 1 85 ? -1.235 8.889 8.014 1.00 88.81 85 PRO A O 1
ATOM 688 N N . LYS A 1 86 ? -0.819 7.446 6.345 1.00 88.56 86 LYS A N 1
ATOM 689 C CA . LYS A 1 86 ? -1.651 8.194 5.391 1.00 88.56 86 LYS A CA 1
ATOM 690 C C . LYS A 1 86 ? -3.123 8.053 5.763 1.00 88.56 86 LYS A C 1
ATOM 692 O O . LYS A 1 86 ? -3.676 6.961 5.847 1.00 88.56 86 LYS A O 1
ATOM 697 N N . THR A 1 87 ? -3.802 9.173 5.981 1.00 81.06 87 THR A N 1
ATOM 698 C CA . THR A 1 87 ? -5.204 9.174 6.401 1.00 81.06 87 THR A CA 1
ATOM 699 C C . THR A 1 87 ? -6.137 9.185 5.191 1.00 81.06 87 THR A C 1
ATOM 701 O O . THR A 1 87 ? -6.410 10.222 4.604 1.00 81.06 87 THR A O 1
ATOM 704 N N . SER A 1 88 ? -6.697 8.019 4.861 1.00 84.31 88 SER A N 1
ATOM 705 C CA . SER A 1 88 ? -7.701 7.849 3.790 1.00 84.31 88 SER A CA 1
ATOM 706 C C . SER A 1 88 ? -7.210 8.263 2.389 1.00 84.31 88 SER A C 1
ATOM 708 O O . SER A 1 88 ? -7.843 9.114 1.763 1.00 84.31 88 SER A O 1
ATOM 710 N N . PRO A 1 89 ? -6.113 7.669 1.879 1.00 90.31 89 PRO A N 1
ATOM 711 C CA . PRO A 1 89 ? -5.692 7.887 0.502 1.00 90.31 89 PRO A CA 1
ATOM 712 C C . PRO A 1 89 ? -6.814 7.493 -0.461 1.00 90.31 89 PRO A C 1
ATOM 714 O O . PRO A 1 89 ? -7.511 6.490 -0.265 1.00 90.31 89 PRO A O 1
ATOM 717 N N . SER A 1 90 ? -6.973 8.292 -1.507 1.00 92.12 90 SER A N 1
ATOM 718 C CA . SER A 1 90 ? -7.900 8.007 -2.593 1.00 92.12 90 SER A CA 1
ATOM 719 C C . SER A 1 90 ? -7.457 6.776 -3.380 1.00 92.12 90 SER A C 1
ATOM 721 O O . SER A 1 90 ? -6.279 6.413 -3.417 1.00 92.12 90 SER A O 1
ATOM 723 N N . LEU A 1 91 ? -8.395 6.154 -4.092 1.00 91.19 91 LEU A N 1
ATOM 724 C CA . LEU A 1 91 ? -8.068 5.088 -5.036 1.00 91.19 91 LEU A CA 1
ATOM 725 C C . LEU A 1 91 ? -6.982 5.514 -6.034 1.00 91.19 91 LEU A C 1
ATOM 727 O O . LEU A 1 91 ? -6.099 4.718 -6.339 1.00 91.19 91 LEU A O 1
ATOM 731 N N . HIS A 1 92 ? -7.047 6.752 -6.527 1.00 91.94 92 HIS A N 1
ATOM 732 C CA . HIS A 1 92 ? -6.071 7.279 -7.477 1.00 91.94 92 HIS A CA 1
ATOM 733 C C . HIS A 1 92 ? -4.659 7.295 -6.877 1.00 91.94 92 HIS A C 1
ATOM 735 O O . HIS A 1 92 ? -3.707 6.913 -7.545 1.00 91.94 92 HIS A O 1
ATOM 741 N N . GLU A 1 93 ? -4.513 7.675 -5.605 1.00 92.25 93 GLU A N 1
ATOM 742 C CA . GLU A 1 93 ? -3.222 7.628 -4.907 1.00 92.25 93 GLU A CA 1
ATOM 743 C C . GLU A 1 93 ? -2.728 6.194 -4.700 1.00 92.25 93 GLU A C 1
ATOM 745 O O . GLU A 1 93 ? -1.549 5.923 -4.905 1.00 92.25 93 GLU A O 1
ATOM 750 N N . LEU A 1 94 ? -3.618 5.261 -4.347 1.00 92.31 94 LEU A N 1
ATOM 751 C CA . LEU A 1 94 ? -3.265 3.844 -4.206 1.00 92.31 94 LEU A CA 1
ATOM 752 C C . LEU A 1 94 ? -2.814 3.235 -5.543 1.00 92.31 94 LEU A C 1
ATOM 754 O O . LEU A 1 94 ? -1.873 2.448 -5.575 1.00 92.31 94 LEU A O 1
ATOM 758 N N . GLN A 1 95 ? -3.469 3.604 -6.646 1.00 91.56 95 GLN A N 1
ATOM 759 C CA . GLN A 1 95 ? -3.106 3.165 -7.996 1.00 91.56 95 GLN A CA 1
ATOM 760 C C . GLN A 1 95 ? -1.805 3.808 -8.476 1.00 91.56 95 GLN A C 1
ATOM 762 O O . GLN A 1 95 ? -0.930 3.099 -8.960 1.00 91.56 95 GLN A O 1
ATOM 767 N N . GLY A 1 96 ? -1.633 5.116 -8.276 1.00 92.00 96 GLY A N 1
ATOM 768 C CA . GLY A 1 96 ? -0.379 5.797 -8.598 1.00 92.00 96 GLY A CA 1
ATOM 769 C C . GLY A 1 96 ? 0.789 5.198 -7.821 1.00 92.00 96 GLY A C 1
ATOM 770 O O . GLY A 1 96 ? 1.835 4.903 -8.392 1.00 92.00 96 GLY A O 1
ATOM 771 N N . ARG A 1 97 ? 0.577 4.888 -6.536 1.00 91.44 97 ARG A N 1
ATOM 772 C CA . ARG A 1 97 ? 1.589 4.201 -5.737 1.00 91.44 97 ARG A CA 1
ATOM 773 C C . ARG A 1 97 ? 1.888 2.798 -6.258 1.00 91.44 97 ARG A C 1
ATOM 775 O O . ARG A 1 97 ? 3.045 2.393 -6.286 1.00 91.44 97 ARG A O 1
ATOM 782 N N . PHE A 1 98 ? 0.871 2.056 -6.684 1.00 90.44 98 PHE A N 1
ATOM 783 C CA . PHE A 1 98 ? 1.064 0.743 -7.295 1.00 90.44 98 PHE A CA 1
ATOM 784 C C . PHE A 1 98 ? 1.953 0.824 -8.537 1.00 90.44 98 PHE A C 1
ATOM 786 O O . PHE A 1 98 ? 2.903 0.054 -8.653 1.00 90.44 98 PHE A O 1
ATOM 793 N N . GLU A 1 99 ? 1.689 1.780 -9.425 1.00 90.06 99 GLU A N 1
ATOM 794 C CA . GLU A 1 99 ? 2.487 2.017 -10.630 1.00 90.06 99 GLU A CA 1
ATOM 795 C C . GLU A 1 99 ? 3.931 2.409 -10.290 1.00 90.06 99 GLU A C 1
ATOM 797 O O . GLU A 1 99 ? 4.865 1.850 -10.864 1.00 90.06 99 GLU A O 1
ATOM 802 N N . GLU A 1 100 ? 4.132 3.291 -9.304 1.00 89.44 100 GLU A N 1
ATOM 803 C CA . GLU A 1 100 ? 5.464 3.669 -8.816 1.00 89.44 100 GLU A CA 1
ATOM 804 C C . GLU A 1 100 ? 6.269 2.464 -8.324 1.00 89.44 100 GLU A C 1
ATOM 806 O O . GLU A 1 100 ? 7.453 2.354 -8.633 1.00 89.44 100 GLU A O 1
ATOM 811 N N . LEU A 1 101 ? 5.642 1.544 -7.583 1.00 87.06 101 LEU A N 1
ATOM 812 C CA . LEU A 1 101 ? 6.311 0.350 -7.058 1.00 87.06 101 LEU A CA 1
ATOM 813 C C . LEU A 1 101 ? 6.784 -0.602 -8.169 1.00 87.06 101 LEU A C 1
ATOM 815 O O . LEU A 1 101 ? 7.705 -1.383 -7.942 1.00 87.06 101 LEU A O 1
ATOM 819 N N . HIS A 1 102 ? 6.214 -0.515 -9.372 1.00 83.94 102 HIS A N 1
ATOM 820 C CA . HIS A 1 102 ? 6.632 -1.309 -10.532 1.00 83.94 102 HIS A CA 1
ATOM 821 C C . HIS A 1 102 ? 7.782 -0.673 -11.321 1.00 83.94 102 HIS A C 1
ATOM 823 O O . HIS A 1 102 ? 8.330 -1.309 -12.227 1.00 83.94 102 HIS A O 1
ATOM 829 N N . LEU A 1 103 ? 8.170 0.562 -10.993 1.00 84.00 103 LEU A N 1
ATOM 830 C CA . LEU A 1 103 ? 9.305 1.214 -11.629 1.00 84.00 103 LEU A CA 1
ATOM 831 C C . LEU A 1 103 ? 10.624 0.553 -11.184 1.00 84.00 103 LEU A C 1
ATOM 833 O O . LEU A 1 103 ? 10.789 0.229 -10.001 1.00 84.00 103 LEU A O 1
ATOM 837 N N . PRO A 1 104 ? 11.600 0.370 -12.095 1.00 69.38 104 PRO A N 1
ATOM 838 C CA . PRO A 1 104 ? 12.900 -0.222 -11.771 1.00 69.38 104 PRO A CA 1
ATOM 839 C C . PRO A 1 104 ? 13.619 0.450 -10.591 1.00 69.38 104 PRO A C 1
ATOM 841 O O . PRO A 1 104 ? 14.326 -0.212 -9.833 1.00 69.38 104 PRO A O 1
ATOM 844 N N . GLU A 1 105 ? 13.417 1.753 -10.408 1.00 69.00 105 GLU A N 1
ATOM 845 C CA . GLU A 1 105 ? 13.991 2.558 -9.332 1.00 69.00 105 GLU A CA 1
ATOM 846 C C . GLU A 1 105 ? 13.371 2.235 -7.961 1.00 69.00 105 GLU A C 1
ATOM 848 O O . GLU A 1 105 ? 14.064 2.261 -6.943 1.00 69.00 105 GLU A O 1
ATOM 853 N N . ALA A 1 106 ? 12.089 1.857 -7.921 1.00 67.38 106 ALA A N 1
ATOM 854 C CA . ALA A 1 106 ? 11.395 1.441 -6.700 1.00 67.38 106 ALA A CA 1
ATOM 855 C C . ALA A 1 106 ? 11.710 -0.011 -6.300 1.00 67.38 106 ALA A C 1
ATOM 857 O O . ALA A 1 106 ? 11.512 -0.402 -5.145 1.00 67.38 106 ALA A O 1
ATOM 858 N N . ALA A 1 107 ? 12.290 -0.802 -7.210 1.00 62.12 107 ALA A N 1
ATOM 859 C CA . ALA A 1 107 ? 12.657 -2.192 -6.953 1.00 62.12 107 ALA A CA 1
ATOM 860 C C . ALA A 1 107 ? 13.655 -2.345 -5.790 1.00 62.12 107 ALA A C 1
ATOM 862 O O . ALA A 1 107 ? 13.661 -3.375 -5.121 1.00 62.12 107 ALA A O 1
ATOM 863 N N . ALA A 1 108 ? 14.480 -1.331 -5.499 1.00 63.34 108 ALA A N 1
ATOM 864 C CA . ALA A 1 108 ? 15.379 -1.345 -4.341 1.00 63.34 108 ALA A CA 1
ATOM 865 C C . ALA A 1 108 ? 14.621 -1.406 -3.004 1.00 63.34 108 ALA A C 1
ATOM 867 O O . ALA A 1 108 ? 15.071 -2.062 -2.068 1.00 63.34 108 ALA A O 1
ATOM 868 N N . ARG A 1 109 ? 13.445 -0.776 -2.935 1.00 66.19 109 ARG A N 1
ATOM 869 C CA . ARG A 1 109 ? 12.576 -0.786 -1.758 1.00 66.19 109 ARG A CA 1
ATOM 870 C C . ARG A 1 109 ? 11.808 -2.099 -1.639 1.00 66.19 109 ARG A C 1
ATOM 872 O O . ARG A 1 109 ? 11.686 -2.635 -0.544 1.00 66.19 109 ARG A O 1
ATOM 879 N N . LEU A 1 110 ? 11.377 -2.663 -2.767 1.00 65.56 110 LEU A N 1
ATOM 880 C CA . LEU A 1 110 ? 10.725 -3.975 -2.797 1.00 65.56 110 LEU A CA 1
ATOM 881 C C . LEU A 1 110 ? 11.673 -5.133 -2.467 1.00 65.56 110 LEU A C 1
ATOM 883 O O . LEU A 1 110 ? 11.233 -6.143 -1.934 1.00 65.56 110 LEU A O 1
ATOM 887 N N . LYS A 1 111 ? 12.981 -4.991 -2.713 1.00 62.09 111 LYS A N 1
ATOM 888 C CA . LYS A 1 111 ? 13.989 -5.980 -2.291 1.00 62.09 111 LYS A CA 1
ATOM 889 C C . LYS A 1 111 ? 14.078 -6.163 -0.771 1.00 62.09 111 LYS A C 1
ATOM 891 O O . LYS A 1 111 ? 14.659 -7.146 -0.342 1.00 62.09 111 LYS A O 1
ATOM 896 N N . LEU A 1 112 ? 13.519 -5.252 0.031 1.00 58.12 112 LEU A N 1
ATOM 897 C CA . LEU A 1 112 ? 13.408 -5.412 1.488 1.00 58.12 112 LEU A CA 1
ATOM 898 C C . LEU A 1 112 ? 12.225 -6.307 1.906 1.00 58.12 112 LEU A C 1
ATOM 900 O O . LEU A 1 112 ? 12.072 -6.594 3.090 1.00 58.12 112 LEU A O 1
ATOM 904 N N . LEU A 1 113 ? 11.372 -6.709 0.958 1.00 55.25 113 LEU A N 1
ATOM 905 C CA . LEU A 1 113 ? 10.162 -7.503 1.197 1.00 55.25 113 LEU A CA 1
ATOM 906 C C . LEU A 1 113 ? 10.351 -9.009 0.935 1.00 55.25 113 LEU A C 1
ATOM 908 O O . LEU A 1 113 ? 9.418 -9.779 1.172 1.00 55.25 113 LEU A O 1
ATOM 912 N N . VAL A 1 114 ? 11.523 -9.417 0.433 1.00 48.28 114 VAL A N 1
ATOM 913 C CA . VAL A 1 114 ? 11.922 -10.799 0.092 1.00 48.28 114 VAL A CA 1
ATOM 914 C C . VAL A 1 114 ? 13.146 -11.209 0.892 1.00 48.28 114 VAL A C 1
ATOM 916 O O . VAL A 1 114 ? 13.168 -12.378 1.334 1.00 48.28 114 VAL A O 1
#

Organism: Hemiselmis andersenii (NCBI:txid4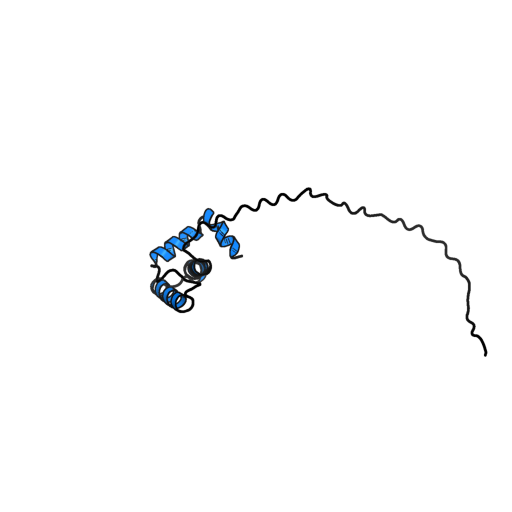64988)

pLDDT: mean 70.5, std 20.23, range [34.66, 93.25]

Secondary structure (DSSP, 8-state):
--PPP--------PPP-----------------------------SS-HHHHHHHHIIIIIS---HHHHHHHHHHHHHH-TTT--S-S--HHHHHHHHHHHTSTTTHHHHGGG-

Radius of gyration: 33.92 Å; chains: 1; bounding box: 71×69×62 Å

Sequence (114 aa):
GGEGTPILHQAESKPVKHHHSREREKHIDLGPLNVRIEELSVIGSEWTIEEDMFVIRHLEVLATPVRKLENLYANLSKKQPEAYPKTSPSLHELQGRFEELHLPEAAARLKLLV

Foldseek 3Di:
DD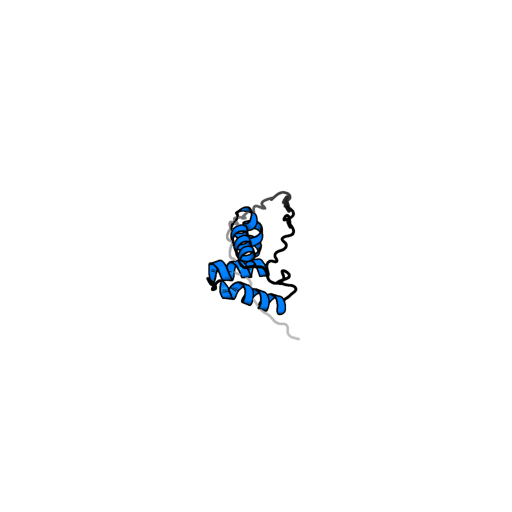DDDDDDDDDDDDDDPDPPPPPPPPPDCPDDPPPPPPPPPCPVPPAAPLLLVLLCCCVPPVVPPQVCSLVVLQVVCVVCVPNNVDHRDHSVRSVVSNVVCPDPVVVVVVVVVD